Protein AF-A0A1E8Q0Q7-F1 (afdb_monomer)

Organism: NCBI:txid1552759

Structure (mmCIF, N/CA/C/O backbone):
data_AF-A0A1E8Q0Q7-F1
#
_entry.id   AF-A0A1E8Q0Q7-F1
#
loop_
_atom_site.group_PDB
_atom_site.id
_atom_site.type_symbol
_atom_site.label_atom_id
_atom_site.label_alt_id
_atom_site.label_comp_id
_atom_site.label_asym_id
_atom_site.label_entity_id
_atom_site.label_seq_id
_atom_site.pdbx_PDB_ins_code
_atom_site.Cartn_x
_atom_site.Cartn_y
_atom_site.Cartn_z
_atom_site.occupancy
_atom_site.B_iso_or_equiv
_atom_site.auth_seq_id
_atom_site.auth_comp_id
_atom_site.auth_asym_id
_atom_site.auth_atom_id
_atom_site.pdbx_PDB_model_num
ATOM 1 N N . MET A 1 1 ? -2.025 -22.993 1.014 1.00 54.03 1 MET A N 1
ATOM 2 C CA . MET A 1 1 ? -3.192 -22.241 0.503 1.00 54.03 1 MET A CA 1
ATOM 3 C C . MET A 1 1 ? -2.759 -21.174 -0.506 1.00 54.03 1 MET A C 1
ATOM 5 O O . MET A 1 1 ? -3.270 -21.209 -1.613 1.00 54.03 1 MET A O 1
ATOM 9 N N . MET A 1 2 ? -1.721 -20.368 -0.233 1.00 50.56 2 MET A N 1
ATOM 10 C CA . MET A 1 2 ? -1.153 -19.431 -1.227 1.00 50.56 2 MET A CA 1
ATOM 11 C C . MET A 1 2 ? -0.543 -20.067 -2.487 1.00 50.56 2 MET A C 1
ATOM 13 O O . MET A 1 2 ? -0.584 -19.463 -3.551 1.00 50.56 2 MET A O 1
ATOM 17 N N . GLN A 1 3 ? 0.001 -21.288 -2.405 1.00 49.69 3 GLN A N 1
ATOM 18 C CA . GLN A 1 3 ? 0.575 -21.942 -3.591 1.00 49.69 3 GLN A CA 1
ATOM 19 C C . GLN A 1 3 ? -0.441 -22.149 -4.722 1.00 49.69 3 GLN A C 1
ATOM 21 O O . GLN A 1 3 ? -0.044 -22.193 -5.876 1.00 49.69 3 GLN A O 1
ATOM 26 N N . ARG A 1 4 ? -1.742 -22.243 -4.410 1.00 49.56 4 ARG A N 1
ATOM 27 C CA . ARG A 1 4 ? -2.804 -22.334 -5.419 1.00 49.56 4 ARG A CA 1
ATOM 28 C C . ARG A 1 4 ? -3.002 -20.991 -6.126 1.00 49.56 4 ARG A C 1
ATOM 30 O O . ARG A 1 4 ? -3.028 -20.979 -7.340 1.00 49.56 4 ARG A O 1
ATOM 37 N N . PHE A 1 5 ? -3.013 -19.880 -5.388 1.00 57.31 5 PHE A N 1
ATOM 38 C CA . PHE A 1 5 ? -3.118 -18.529 -5.952 1.00 57.31 5 PHE A CA 1
ATOM 39 C C . PHE A 1 5 ? -1.932 -18.203 -6.873 1.00 57.31 5 PHE A C 1
ATOM 41 O O . PHE A 1 5 ? -2.122 -17.797 -8.016 1.00 57.31 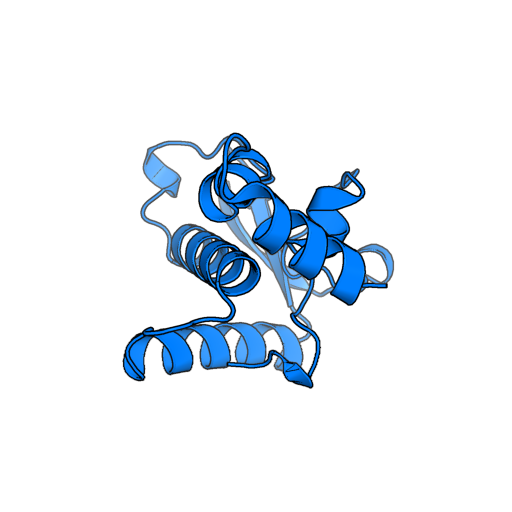5 PHE A O 1
ATOM 48 N N . PHE A 1 6 ? -0.703 -18.493 -6.428 1.00 55.91 6 PHE A N 1
ATOM 49 C CA . PHE A 1 6 ? 0.490 -18.344 -7.269 1.00 55.91 6 PHE A CA 1
ATOM 50 C C . PHE A 1 6 ? 0.498 -19.314 -8.466 1.00 55.91 6 PHE A C 1
ATOM 52 O O . PHE A 1 6 ? 0.883 -18.915 -9.562 1.00 55.91 6 PHE A O 1
ATOM 59 N N . ALA A 1 7 ? 0.030 -20.558 -8.301 1.00 56.19 7 ALA A N 1
ATOM 60 C CA . ALA A 1 7 ? -0.094 -21.518 -9.402 1.00 56.19 7 ALA A CA 1
ATOM 61 C C . ALA A 1 7 ? -1.187 -21.133 -10.412 1.00 56.19 7 ALA A C 1
ATOM 63 O O . ALA A 1 7 ? -1.000 -21.346 -11.606 1.00 56.19 7 ALA A O 1
ATOM 64 N N . ASP A 1 8 ? -2.290 -20.537 -9.964 1.00 53.62 8 ASP A N 1
ATOM 65 C CA . ASP A 1 8 ? -3.372 -20.045 -10.819 1.00 53.62 8 ASP A CA 1
ATOM 66 C C . ASP A 1 8 ? -2.906 -18.804 -11.612 1.00 53.62 8 ASP A C 1
ATOM 68 O O . ASP A 1 8 ? -3.182 -18.692 -12.809 1.00 53.62 8 ASP A O 1
ATOM 72 N N . ILE A 1 9 ? -2.083 -17.940 -10.998 1.00 55.50 9 ILE A N 1
ATOM 73 C CA . ILE A 1 9 ? -1.359 -16.842 -11.664 1.00 55.50 9 ILE A CA 1
ATOM 74 C C . ILE A 1 9 ? -0.346 -17.358 -12.705 1.00 55.50 9 ILE A C 1
ATOM 76 O O . ILE A 1 9 ? -0.207 -16.778 -13.785 1.00 55.50 9 ILE A O 1
ATOM 80 N N . GLU A 1 10 ? 0.388 -18.436 -12.418 1.00 51.88 10 GLU A N 1
ATOM 81 C CA . GLU A 1 10 ? 1.334 -19.009 -13.384 1.00 51.88 10 GLU A CA 1
ATOM 82 C C . GLU A 1 10 ? 0.633 -19.787 -14.514 1.00 51.88 10 GLU A C 1
ATOM 84 O O . GLU A 1 10 ? 1.068 -19.712 -15.667 1.00 51.88 10 GLU A O 1
ATOM 89 N N . ALA A 1 11 ? -0.477 -20.474 -14.228 1.00 51.97 11 ALA A N 1
ATOM 90 C CA . ALA A 1 11 ? -1.287 -21.208 -15.207 1.00 51.97 11 ALA A CA 1
ATOM 91 C C . ALA A 1 11 ? -2.052 -20.280 -16.173 1.00 51.97 11 ALA A C 1
ATOM 93 O O . ALA A 1 11 ? -2.318 -20.648 -17.318 1.00 51.97 11 ALA A O 1
ATOM 94 N N . ALA A 1 12 ? -2.338 -19.047 -15.751 1.00 52.19 12 ALA A N 1
ATOM 95 C CA . ALA A 1 12 ? -2.999 -17.990 -16.520 1.00 52.19 12 ALA A CA 1
ATOM 96 C C . ALA A 1 12 ? -2.244 -17.521 -17.789 1.00 52.19 12 ALA A C 1
ATOM 98 O O . ALA A 1 12 ? -2.821 -16.841 -18.644 1.00 52.19 12 ALA A O 1
ATOM 99 N N . ARG A 1 13 ? -0.973 -17.909 -17.963 1.00 50.44 13 ARG A N 1
ATOM 100 C CA . ARG A 1 13 ? -0.039 -17.399 -18.989 1.00 50.44 13 ARG A CA 1
ATOM 101 C C . ARG A 1 13 ? -0.430 -17.597 -20.462 1.00 50.44 13 ARG A C 1
ATOM 103 O O . ARG A 1 13 ? 0.282 -17.084 -21.321 1.00 50.44 13 ARG A O 1
ATOM 110 N N . ALA A 1 14 ? -1.528 -18.283 -20.779 1.00 53.12 14 ALA A N 1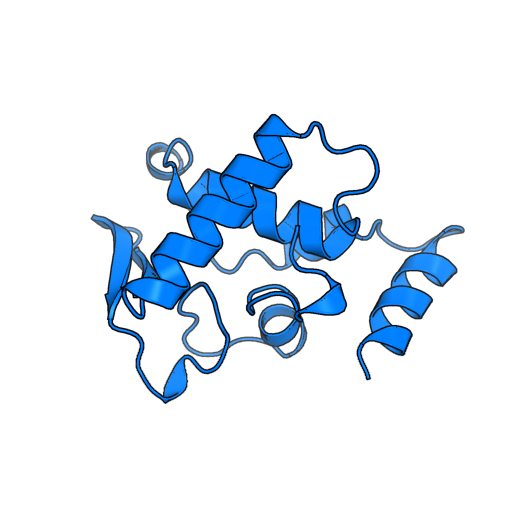
ATOM 111 C CA . ALA A 1 14 ? -1.968 -18.461 -22.164 1.00 53.12 14 ALA A CA 1
ATOM 112 C C . ALA A 1 14 ? -3.161 -17.581 -22.589 1.00 53.12 14 ALA A C 1
ATOM 114 O O . ALA A 1 14 ? -3.233 -17.287 -23.774 1.00 53.12 14 ALA A O 1
ATOM 115 N N . ASN A 1 15 ? -4.072 -17.166 -21.687 1.00 55.00 15 ASN A N 1
ATOM 116 C CA . ASN A 1 15 ? -5.297 -16.403 -22.036 1.00 55.00 15 ASN A CA 1
ATOM 117 C C . ASN A 1 15 ? -6.004 -15.686 -20.852 1.00 55.00 15 ASN A C 1
ATOM 119 O O . ASN A 1 15 ? -7.141 -15.243 -21.005 1.00 55.00 15 ASN A O 1
ATOM 123 N N . SER A 1 16 ? -5.376 -15.564 -19.680 1.00 55.84 16 SER A N 1
ATOM 124 C CA . SER A 1 16 ? -5.981 -14.941 -18.487 1.00 55.84 16 SER A CA 1
ATOM 125 C C . SER A 1 16 ? -5.339 -13.577 -18.165 1.00 55.84 16 SER A C 1
ATOM 127 O O . SER A 1 16 ? -4.220 -13.318 -18.622 1.00 55.84 16 SER A O 1
ATOM 129 N N . PRO A 1 17 ? -6.025 -12.686 -17.412 1.00 62.47 17 PRO A N 1
ATOM 130 C CA . PRO A 1 17 ? -5.480 -11.383 -17.024 1.00 62.47 17 PRO A CA 1
ATOM 131 C C . PRO A 1 17 ? -4.140 -11.544 -16.303 1.00 62.47 17 PRO A C 1
ATOM 133 O O . PRO A 1 17 ? -3.933 -12.502 -15.553 1.00 62.47 17 PRO A O 1
ATOM 136 N N . LYS A 1 18 ? -3.199 -10.628 -16.559 1.00 79.56 18 LYS A N 1
ATOM 137 C CA . LYS A 1 18 ? -1.870 -10.714 -15.949 1.00 79.56 18 LYS A CA 1
ATOM 138 C C . LYS A 1 18 ? -2.012 -10.489 -14.441 1.00 79.56 18 LYS A C 1
ATOM 140 O O . LYS A 1 18 ? -2.832 -9.667 -14.045 1.00 79.56 18 LYS A O 1
ATOM 145 N N . PRO A 1 19 ? -1.182 -11.120 -13.594 1.00 81.12 19 PRO A N 1
ATOM 146 C CA . PRO A 1 19 ? -1.229 -10.901 -12.144 1.00 81.12 19 PRO A CA 1
ATOM 147 C C . PRO A 1 19 ? -1.197 -9.424 -11.725 1.00 81.12 19 PRO A C 1
ATOM 149 O O . PRO A 1 19 ? -1.889 -9.038 -10.791 1.00 81.12 19 PRO A O 1
ATOM 152 N N . LEU A 1 20 ? -0.458 -8.577 -12.448 1.00 85.88 20 LEU A N 1
ATOM 153 C CA . LEU A 1 20 ? -0.456 -7.130 -12.208 1.00 85.88 20 LEU A CA 1
ATOM 154 C C . LEU A 1 20 ? -1.817 -6.474 -12.478 1.00 85.88 20 LEU A C 1
ATOM 156 O O . LEU A 1 20 ? -2.199 -5.563 -11.753 1.00 85.88 20 LEU A O 1
ATOM 160 N N . ASP A 1 21 ? -2.541 -6.915 -13.507 1.00 86.75 21 ASP A N 1
ATOM 161 C CA . ASP A 1 21 ? -3.858 -6.366 -13.843 1.00 86.75 21 ASP A CA 1
ATOM 162 C C . ASP A 1 21 ? -4.874 -6.723 -12.752 1.00 86.75 21 ASP A C 1
ATOM 164 O O . ASP A 1 21 ? -5.650 -5.867 -12.337 1.00 86.75 21 ASP A O 1
ATOM 168 N N . ILE A 1 22 ? -4.804 -7.960 -12.246 1.00 86.00 22 ILE A N 1
ATOM 169 C CA . ILE A 1 22 ? -5.617 -8.462 -11.130 1.00 86.00 22 ILE A CA 1
ATOM 170 C C . ILE A 1 22 ? -5.412 -7.570 -9.898 1.00 86.00 22 ILE A C 1
ATOM 172 O O . ILE A 1 22 ? -6.341 -6.895 -9.462 1.00 86.00 22 ILE A O 1
ATOM 176 N N . VAL A 1 23 ? -4.168 -7.451 -9.430 1.00 89.81 23 VAL A N 1
ATOM 177 C CA . VAL A 1 23 ? -3.821 -6.641 -8.253 1.00 89.81 23 VAL A CA 1
ATOM 178 C C . VAL A 1 23 ? -4.204 -5.167 -8.403 1.00 89.81 23 VAL A C 1
ATOM 180 O O . VAL A 1 23 ? -4.672 -4.528 -7.462 1.00 89.81 23 VAL A O 1
ATOM 183 N N . ARG A 1 24 ? -3.997 -4.587 -9.587 1.00 90.94 24 ARG A N 1
ATOM 184 C CA . ARG A 1 24 ? -4.353 -3.182 -9.823 1.00 90.94 24 ARG A CA 1
ATOM 185 C C . ARG A 1 24 ? -5.862 -2.985 -9.845 1.00 90.94 24 ARG A C 1
ATOM 187 O O . ARG A 1 24 ? -6.336 -1.959 -9.372 1.00 90.94 24 ARG A O 1
ATOM 194 N N . SER A 1 25 ? -6.613 -3.959 -10.357 1.00 90.38 25 SER A N 1
ATOM 195 C CA . SER A 1 25 ? -8.077 -3.930 -10.333 1.00 90.38 25 SER A CA 1
ATOM 196 C C . SER A 1 25 ? -8.661 -4.152 -8.937 1.00 90.38 25 SER A C 1
ATOM 198 O O . SER A 1 25 ? -9.755 -3.671 -8.660 1.00 90.38 25 SER A O 1
ATOM 200 N N . SER A 1 26 ? -7.920 -4.814 -8.043 1.00 92.75 26 SER A N 1
ATOM 201 C CA . SER A 1 26 ? -8.319 -5.040 -6.652 1.00 92.75 26 SER A CA 1
ATOM 202 C C . SER A 1 26 ? -7.951 -3.885 -5.713 1.00 92.75 26 SER A C 1
ATOM 204 O O . SER A 1 26 ? -8.082 -4.039 -4.493 1.00 92.75 26 SER A O 1
ATOM 206 N N . PHE A 1 27 ? -7.445 -2.757 -6.233 1.00 95.75 27 PHE A N 1
ATOM 207 C CA . PHE A 1 27 ? -7.071 -1.606 -5.411 1.00 95.75 27 PHE A CA 1
ATOM 208 C C . PHE A 1 27 ? -8.273 -1.127 -4.576 1.00 95.75 27 PHE A C 1
ATOM 210 O O . PHE A 1 27 ? -9.375 -1.012 -5.112 1.00 95.75 27 PHE A O 1
ATOM 217 N N . PRO A 1 28 ? -8.108 -0.893 -3.261 1.00 94.31 28 PRO A N 1
ATOM 218 C CA . PRO A 1 28 ? -9.250 -0.814 -2.352 1.00 94.31 28 PRO A CA 1
ATOM 219 C C . PRO A 1 28 ? -10.038 0.495 -2.430 1.00 94.31 28 PRO A C 1
ATOM 221 O O . PRO A 1 28 ? -11.137 0.565 -1.884 1.00 94.31 28 PRO A O 1
ATOM 224 N N . PHE A 1 29 ? -9.506 1.527 -3.090 1.00 96.00 29 PHE A N 1
ATOM 225 C CA . PHE A 1 29 ? -10.093 2.865 -3.079 1.00 96.00 29 PHE A CA 1
ATOM 226 C C . PHE A 1 29 ? -10.160 3.497 -4.467 1.00 96.00 29 PHE A C 1
ATOM 228 O O . PHE A 1 29 ? -9.269 3.313 -5.294 1.00 96.00 29 PHE A O 1
ATOM 235 N N . ASP A 1 30 ? -11.176 4.331 -4.676 1.00 95.38 30 ASP A N 1
ATOM 236 C CA . ASP A 1 30 ? -11.206 5.303 -5.768 1.00 95.38 30 ASP A CA 1
ATOM 237 C C . ASP A 1 30 ? -10.499 6.590 -5.310 1.00 95.38 30 ASP A C 1
ATOM 239 O O . ASP A 1 30 ? -11.042 7.390 -4.542 1.00 95.38 30 ASP A O 1
ATOM 243 N N . VAL A 1 31 ? -9.229 6.731 -5.695 1.00 97.19 31 VAL A N 1
ATOM 244 C CA . VAL A 1 31 ? -8.327 7.759 -5.161 1.00 97.19 31 VAL A CA 1
ATOM 245 C C . VAL A 1 31 ? -8.474 9.060 -5.945 1.00 97.19 31 VAL A C 1
ATOM 247 O O . VAL A 1 31 ? -8.192 9.111 -7.146 1.00 97.19 31 VAL A O 1
ATOM 250 N N . GLN A 1 32 ? -8.834 10.139 -5.245 1.00 97.50 32 GLN A N 1
ATOM 251 C CA . GLN A 1 32 ? -8.901 11.488 -5.812 1.00 97.50 32 GLN A CA 1
ATOM 252 C C . GLN A 1 32 ? -7.581 11.889 -6.500 1.00 97.50 32 GLN A C 1
ATOM 254 O O . GLN A 1 32 ? -6.509 11.587 -5.968 1.00 97.50 32 GLN A O 1
ATOM 259 N N . PRO A 1 33 ? -7.624 12.571 -7.663 1.00 96.88 33 PRO A N 1
ATOM 260 C CA . PRO A 1 33 ? -6.432 12.848 -8.471 1.00 96.88 33 PRO A CA 1
ATOM 261 C C . PRO A 1 33 ? -5.299 13.580 -7.742 1.00 96.88 33 PRO A C 1
ATOM 263 O O . PRO A 1 33 ? -4.126 13.317 -7.995 1.00 96.88 33 PRO A O 1
ATOM 266 N N . ASP A 1 34 ? -5.634 14.486 -6.831 1.00 96.31 34 ASP A N 1
ATOM 267 C CA . ASP A 1 34 ? -4.693 15.246 -6.004 1.00 96.31 34 ASP A CA 1
ATOM 268 C C . ASP A 1 34 ? -4.008 14.396 -4.923 1.00 96.31 34 ASP A C 1
ATOM 270 O O . ASP A 1 34 ? -2.893 14.709 -4.509 1.00 96.31 34 ASP A O 1
ATOM 274 N N . HIS A 1 35 ? -4.618 13.280 -4.525 1.00 97.81 35 HIS A N 1
ATOM 275 C CA . HIS A 1 35 ? -4.062 12.326 -3.564 1.00 97.81 35 HIS A CA 1
ATOM 276 C C . HIS A 1 35 ? -3.236 11.209 -4.226 1.00 97.81 35 HIS A C 1
ATOM 278 O O . HIS A 1 35 ? -2.608 10.412 -3.529 1.00 97.81 35 HIS A O 1
ATOM 284 N N . GLN A 1 36 ? -3.199 11.123 -5.560 1.00 96.94 36 GLN A N 1
ATOM 285 C CA . GLN A 1 36 ? -2.466 10.061 -6.269 1.00 96.94 36 GLN A CA 1
ATOM 286 C C . GLN A 1 36 ? -0.939 10.251 -6.251 1.00 96.94 36 GLN A C 1
ATOM 288 O O . GLN A 1 36 ? -0.200 9.294 -6.478 1.00 96.94 36 GLN A O 1
ATOM 293 N N . ALA A 1 37 ? -0.453 11.465 -5.974 1.00 95.88 37 ALA A N 1
ATOM 294 C CA . ALA A 1 37 ? 0.978 11.751 -5.839 1.00 95.88 37 ALA A CA 1
ATOM 295 C C . ALA A 1 37 ? 1.536 11.431 -4.436 1.00 95.88 37 ALA A C 1
ATOM 297 O O . ALA A 1 37 ? 2.725 11.633 -4.191 1.00 95.88 37 ALA A O 1
ATOM 298 N N . ASP A 1 38 ? 0.689 10.964 -3.515 1.00 98.00 38 ASP A N 1
ATOM 299 C CA . ASP A 1 38 ? 1.074 10.673 -2.138 1.00 98.00 38 ASP A CA 1
ATOM 300 C C . ASP A 1 38 ? 1.979 9.434 -2.024 1.00 98.00 38 ASP A C 1
ATOM 302 O O . ASP A 1 38 ? 1.873 8.467 -2.787 1.00 98.00 38 ASP A O 1
ATOM 306 N N . ALA A 1 39 ? 2.865 9.446 -1.028 1.00 96.88 39 ALA A N 1
ATOM 307 C CA . ALA A 1 39 ? 3.797 8.356 -0.777 1.00 96.88 39 ALA A CA 1
ATOM 308 C C . ALA A 1 39 ? 3.093 7.042 -0.395 1.00 96.88 39 ALA A C 1
ATOM 310 O O . ALA A 1 39 ? 3.566 5.975 -0.786 1.00 96.88 39 ALA A O 1
ATOM 311 N N . PHE A 1 40 ? 1.967 7.091 0.325 1.00 97.75 40 PHE A N 1
ATOM 312 C CA . PHE A 1 40 ? 1.209 5.894 0.689 1.00 97.75 40 PHE A CA 1
ATOM 313 C C . PHE A 1 40 ? 0.495 5.278 -0.511 1.00 97.75 40 PHE A C 1
ATOM 315 O O . PHE A 1 40 ? 0.506 4.056 -0.655 1.00 97.75 40 PHE A O 1
ATOM 322 N N . HIS A 1 41 ? -0.033 6.098 -1.423 1.00 97.88 41 HIS A N 1
ATOM 323 C CA . HIS A 1 41 ? -0.573 5.603 -2.690 1.00 97.88 41 HIS A CA 1
ATOM 324 C C . HIS A 1 41 ? 0.495 4.840 -3.484 1.00 97.88 41 HIS A C 1
ATOM 326 O O . HIS A 1 41 ? 0.272 3.709 -3.922 1.00 97.88 41 HIS A O 1
ATOM 332 N N . TYR A 1 42 ? 1.688 5.431 -3.604 1.00 96.75 42 TYR A N 1
ATOM 333 C CA . TYR A 1 42 ? 2.820 4.788 -4.262 1.00 96.75 42 TYR A CA 1
ATOM 334 C C . TYR A 1 42 ? 3.228 3.484 -3.557 1.00 96.75 42 TYR A C 1
ATOM 336 O O . TYR A 1 42 ? 3.355 2.451 -4.210 1.00 96.75 42 TYR A O 1
ATOM 344 N N . ALA A 1 43 ? 3.368 3.491 -2.228 1.00 97.25 43 ALA A N 1
ATOM 345 C CA . ALA A 1 43 ? 3.760 2.314 -1.452 1.00 97.25 43 ALA A CA 1
ATOM 346 C C . ALA A 1 43 ? 2.754 1.153 -1.555 1.00 97.25 43 ALA A C 1
ATOM 348 O O . ALA A 1 43 ? 3.161 -0.009 -1.585 1.00 97.25 43 ALA A O 1
ATOM 349 N N . LEU A 1 44 ? 1.452 1.442 -1.654 1.00 97.62 44 LEU A N 1
ATOM 350 C CA . LEU A 1 44 ? 0.436 0.415 -1.884 1.00 97.62 44 LEU A CA 1
ATOM 351 C C . LEU A 1 44 ? 0.543 -0.176 -3.293 1.00 97.62 44 LEU A C 1
ATOM 353 O O . LEU A 1 44 ? 0.502 -1.394 -3.443 1.00 97.62 44 LEU A O 1
ATOM 357 N N . HIS A 1 45 ? 0.767 0.640 -4.324 1.00 96.50 45 HIS A N 1
ATOM 358 C CA . HIS A 1 45 ? 1.037 0.110 -5.664 1.00 96.50 45 HIS A CA 1
ATOM 359 C C . HIS A 1 45 ? 2.296 -0.761 -5.711 1.00 96.50 45 HIS A C 1
ATOM 361 O O . HIS A 1 45 ? 2.289 -1.818 -6.338 1.00 96.50 45 HIS A O 1
ATOM 367 N N . GLU A 1 46 ? 3.353 -0.348 -5.016 1.00 96.44 46 GLU A N 1
ATOM 368 C CA . GLU A 1 46 ? 4.573 -1.133 -4.853 1.00 96.44 46 GLU A CA 1
ATOM 369 C C . GLU A 1 46 ? 4.283 -2.472 -4.167 1.00 96.44 46 GLU A C 1
ATOM 371 O O . GLU A 1 46 ? 4.627 -3.527 -4.695 1.00 96.44 46 GLU A O 1
ATOM 376 N N . HIS A 1 47 ? 3.582 -2.463 -3.034 1.00 96.94 47 HIS A N 1
ATOM 377 C CA . HIS A 1 47 ? 3.176 -3.695 -2.367 1.00 96.94 47 HIS A CA 1
ATOM 378 C C . HIS A 1 47 ? 2.375 -4.613 -3.294 1.00 96.94 47 HIS A C 1
ATOM 380 O O . HIS A 1 47 ? 2.716 -5.786 -3.420 1.00 96.94 47 HIS A O 1
ATOM 386 N N . GLY A 1 48 ? 1.377 -4.082 -3.998 1.00 95.25 48 GLY A N 1
ATOM 387 C CA . GLY A 1 48 ? 0.598 -4.860 -4.948 1.00 95.25 48 GLY A CA 1
ATOM 388 C C . GLY A 1 48 ? 1.470 -5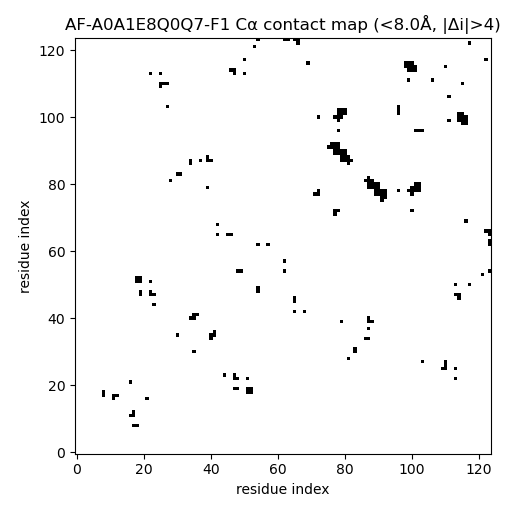.477 -6.049 1.00 95.25 48 GLY A C 1
ATOM 389 O O . GLY A 1 48 ? 1.441 -6.691 -6.263 1.00 95.25 48 GLY A O 1
ATOM 390 N N . ASP A 1 49 ? 2.272 -4.668 -6.745 1.00 94.25 49 ASP A N 1
ATOM 391 C CA . ASP A 1 49 ? 3.170 -5.157 -7.795 1.00 94.25 49 ASP A CA 1
ATOM 392 C C . ASP A 1 49 ? 4.131 -6.233 -7.241 1.00 94.25 49 ASP A C 1
ATOM 394 O O . ASP A 1 49 ? 4.451 -7.208 -7.932 1.00 94.25 49 ASP A O 1
ATOM 398 N N . PHE A 1 50 ? 4.580 -6.084 -5.991 1.00 94.12 50 PHE A N 1
ATOM 399 C CA . PHE A 1 50 ? 5.404 -7.069 -5.303 1.00 94.12 50 PHE A CA 1
ATOM 400 C C . PHE A 1 50 ? 4.648 -8.379 -5.061 1.00 94.12 50 PHE A C 1
ATOM 402 O O . PHE A 1 50 ? 5.160 -9.428 -5.442 1.00 94.12 50 PHE A O 1
ATOM 409 N N . ILE A 1 51 ? 3.422 -8.341 -4.530 1.00 92.00 51 ILE A N 1
ATOM 410 C CA . ILE A 1 51 ? 2.570 -9.530 -4.354 1.00 92.00 51 ILE A CA 1
ATOM 411 C C . ILE A 1 51 ? 2.344 -10.247 -5.691 1.00 92.00 51 ILE A C 1
ATOM 413 O O . ILE A 1 51 ? 2.435 -11.472 -5.768 1.00 92.00 51 ILE A O 1
ATOM 417 N N . ALA A 1 52 ? 2.135 -9.494 -6.772 1.00 89.25 52 ALA A N 1
ATOM 418 C CA . ALA A 1 52 ? 1.892 -10.056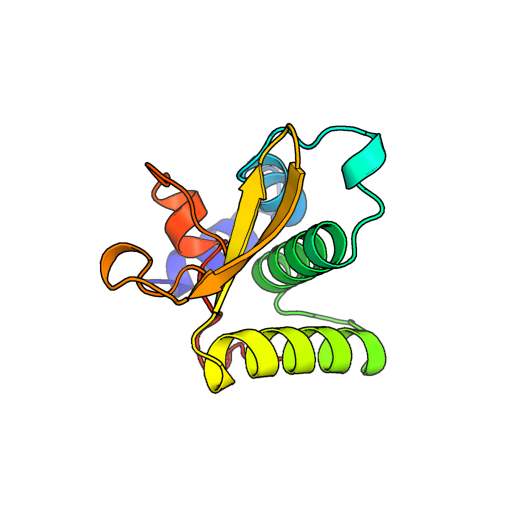 -8.098 1.00 89.25 52 ALA A CA 1
ATOM 419 C C . ALA A 1 52 ? 3.129 -10.735 -8.720 1.00 89.25 52 ALA A C 1
ATOM 421 O O . ALA A 1 52 ? 2.994 -11.624 -9.564 1.00 89.25 52 ALA A O 1
ATOM 422 N N . THR A 1 53 ? 4.339 -10.288 -8.365 1.00 88.62 53 THR A N 1
ATOM 423 C CA . THR A 1 53 ? 5.584 -10.667 -9.065 1.00 88.62 53 THR A CA 1
ATOM 424 C C . THR A 1 53 ? 6.625 -11.357 -8.186 1.00 88.62 53 THR A C 1
ATOM 426 O O . THR A 1 53 ? 7.625 -11.860 -8.707 1.00 88.62 53 THR A O 1
ATOM 429 N N . GLY A 1 54 ? 6.432 -11.357 -6.867 1.00 87.06 54 GLY A N 1
ATOM 430 C CA . GLY A 1 54 ? 7.447 -11.707 -5.872 1.00 87.06 54 GLY A CA 1
ATOM 431 C C . GLY A 1 54 ? 8.673 -10.787 -5.908 1.00 87.06 54 GLY A C 1
ATOM 432 O O . GLY A 1 54 ? 9.769 -11.212 -5.554 1.00 87.06 54 GLY A O 1
ATOM 433 N N . GLY A 1 55 ? 8.543 -9.572 -6.456 1.00 87.50 55 GLY A N 1
ATOM 434 C CA . GLY A 1 55 ? 9.667 -8.650 -6.639 1.00 87.50 55 GLY A CA 1
ATOM 435 C C . GLY A 1 55 ? 10.754 -9.170 -7.587 1.00 87.50 55 GLY A C 1
ATOM 436 O O . GLY A 1 55 ? 11.923 -8.774 -7.469 1.00 87.50 55 GLY A O 1
ATOM 437 N N . ARG A 1 56 ? 10.409 -10.082 -8.508 1.00 85.38 56 ARG A N 1
ATOM 438 C CA . ARG A 1 56 ? 11.337 -10.596 -9.526 1.00 85.38 56 ARG A CA 1
ATOM 439 C C . ARG A 1 56 ? 11.883 -9.426 -10.348 1.00 85.38 56 ARG A C 1
ATOM 441 O O . ARG A 1 56 ? 11.121 -8.577 -10.797 1.00 85.38 56 ARG A O 1
ATOM 448 N N . ASP A 1 57 ? 13.203 -9.371 -10.493 1.00 86.38 57 ASP A N 1
ATOM 449 C CA . ASP A 1 57 ? 13.929 -8.320 -11.224 1.00 86.38 57 ASP A CA 1
ATOM 450 C C . ASP A 1 57 ? 13.769 -6.891 -10.670 1.00 86.38 57 ASP A C 1
ATOM 452 O O . ASP A 1 57 ? 14.155 -5.918 -11.320 1.00 86.38 57 ASP A O 1
ATOM 456 N N . TRP A 1 58 ? 13.235 -6.731 -9.454 1.00 92.69 58 TRP A N 1
ATOM 457 C CA . TRP A 1 58 ? 13.205 -5.424 -8.806 1.00 92.69 58 TRP A CA 1
ATOM 458 C C . TRP A 1 58 ? 14.614 -4.969 -8.414 1.00 92.69 58 TRP A C 1
ATOM 460 O O . TRP A 1 58 ? 15.368 -5.761 -7.840 1.00 92.69 58 TRP A O 1
ATOM 470 N N . PRO A 1 59 ? 14.965 -3.690 -8.647 1.00 94.75 59 PRO A N 1
ATOM 471 C CA . PRO A 1 59 ? 16.216 -3.141 -8.154 1.00 94.75 59 PRO A CA 1
ATOM 472 C C . PRO A 1 59 ? 16.216 -3.103 -6.622 1.00 94.75 59 PRO A C 1
ATOM 474 O O . PRO A 1 59 ? 15.178 -2.915 -5.983 1.00 94.75 59 PRO A O 1
ATOM 477 N N . GLU A 1 60 ? 17.402 -3.236 -6.033 1.00 93.69 60 GLU A N 1
ATOM 478 C CA . GLU A 1 60 ? 17.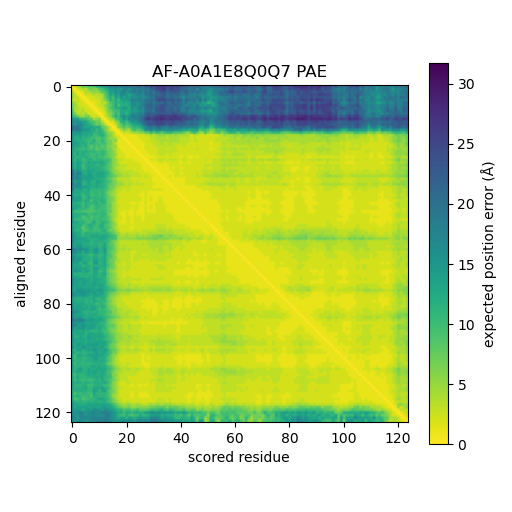567 -3.335 -4.579 1.00 93.69 60 GLU A CA 1
ATOM 479 C C . GLU A 1 60 ? 17.016 -2.114 -3.831 1.00 93.69 60 GLU A C 1
ATOM 481 O O . GLU A 1 60 ? 16.435 -2.247 -2.757 1.00 93.69 60 GLU A O 1
ATOM 486 N N . ASP A 1 61 ? 17.125 -0.922 -4.418 1.00 94.38 61 ASP A N 1
ATOM 487 C CA . ASP A 1 61 ? 16.603 0.308 -3.820 1.00 94.38 61 ASP A CA 1
ATOM 488 C C . ASP A 1 61 ? 15.075 0.277 -3.663 1.00 94.38 61 ASP A C 1
ATOM 490 O O . ASP A 1 61 ? 14.550 0.726 -2.643 1.00 94.38 61 ASP A O 1
ATOM 494 N N . ARG A 1 62 ? 14.369 -0.319 -4.633 1.00 94.50 62 ARG A N 1
ATOM 495 C CA . ARG A 1 62 ? 12.909 -0.492 -4.612 1.00 94.50 62 ARG A CA 1
ATOM 496 C C . ARG A 1 62 ? 12.500 -1.492 -3.528 1.00 94.50 62 ARG A C 1
ATOM 498 O O . ARG A 1 62 ? 11.625 -1.200 -2.718 1.00 94.50 62 ARG A O 1
ATOM 505 N N . ARG A 1 63 ? 13.206 -2.628 -3.436 1.00 94.69 63 ARG A N 1
ATOM 506 C CA . ARG A 1 63 ? 13.002 -3.629 -2.367 1.00 94.69 63 ARG A CA 1
ATOM 507 C C . ARG A 1 63 ? 13.259 -3.048 -0.983 1.00 94.69 63 ARG A C 1
ATOM 509 O O . ARG A 1 63 ? 12.469 -3.257 -0.068 1.00 94.69 63 ARG A O 1
ATOM 516 N N . ARG A 1 64 ? 14.334 -2.270 -0.838 1.00 94.50 64 ARG A N 1
ATOM 517 C CA . ARG A 1 64 ? 14.658 -1.574 0.408 1.00 94.50 64 ARG A CA 1
ATOM 518 C C . ARG A 1 64 ? 13.554 -0.601 0.810 1.00 94.50 64 ARG A C 1
ATOM 520 O O . ARG A 1 64 ? 13.186 -0.596 1.977 1.00 94.50 64 ARG A O 1
ATOM 527 N N . GLY A 1 65 ? 13.011 0.169 -0.134 1.00 95.88 65 GLY A N 1
ATOM 528 C CA . GLY A 1 65 ? 11.869 1.051 0.119 1.00 95.88 65 GLY A CA 1
ATOM 529 C C . GLY A 1 65 ? 10.657 0.288 0.658 1.00 95.88 65 GLY A C 1
ATOM 530 O O . GLY A 1 65 ? 10.103 0.666 1.689 1.00 95.88 65 GLY A O 1
ATOM 531 N N . LEU A 1 66 ? 10.311 -0.836 0.026 1.00 96.69 66 LEU A N 1
ATOM 532 C CA . LEU A 1 66 ? 9.188 -1.669 0.454 1.00 96.69 66 LEU A CA 1
ATOM 533 C C . LEU A 1 66 ? 9.419 -2.317 1.830 1.00 96.69 66 LEU A C 1
ATOM 535 O O . LEU A 1 66 ? 8.533 -2.288 2.682 1.00 96.69 66 LEU A O 1
ATOM 539 N N . ARG A 1 67 ? 10.634 -2.814 2.101 1.00 95.44 67 ARG A N 1
ATOM 540 C CA . ARG A 1 67 ? 11.024 -3.288 3.439 1.00 95.44 67 ARG A CA 1
ATOM 541 C C . ARG A 1 67 ? 10.881 -2.200 4.497 1.00 95.44 67 ARG A C 1
ATOM 543 O O . ARG A 1 67 ? 10.363 -2.468 5.576 1.00 95.44 67 ARG A O 1
ATOM 550 N N . SER A 1 68 ? 11.355 -0.987 4.215 1.00 95.56 68 SER A N 1
ATOM 551 C CA . SER A 1 68 ? 11.245 0.141 5.145 1.00 95.56 68 SER A CA 1
ATOM 552 C C . SER A 1 68 ? 9.789 0.505 5.420 1.00 95.56 68 SER A C 1
ATOM 554 O O . SER A 1 68 ? 9.439 0.773 6.566 1.00 95.56 68 SER A O 1
ATOM 556 N N . PHE A 1 69 ? 8.938 0.450 4.397 1.00 97.25 69 PHE A N 1
ATOM 557 C CA . PHE A 1 69 ? 7.503 0.651 4.547 1.00 97.25 69 PHE A CA 1
ATOM 558 C C . PHE A 1 69 ? 6.868 -0.409 5.462 1.00 97.25 69 PHE A C 1
ATOM 560 O O . PHE A 1 69 ? 6.184 -0.051 6.420 1.00 97.25 69 PHE A O 1
ATOM 567 N N . TYR A 1 70 ? 7.159 -1.699 5.261 1.00 96.69 70 TYR A N 1
ATOM 568 C CA . TYR A 1 70 ? 6.664 -2.750 6.161 1.00 96.69 70 TYR A CA 1
ATOM 569 C C . TYR A 1 70 ? 7.214 -2.629 7.579 1.00 96.69 70 TYR A C 1
ATOM 571 O O . TYR A 1 70 ? 6.471 -2.834 8.537 1.00 96.69 70 TYR A O 1
ATOM 579 N N . ALA A 1 71 ? 8.489 -2.263 7.731 1.00 95.31 71 ALA A N 1
ATOM 580 C CA . ALA A 1 71 ? 9.096 -2.056 9.039 1.00 95.31 71 ALA A CA 1
ATOM 581 C C . ALA A 1 71 ? 8.396 -0.930 9.810 1.00 95.31 71 ALA A C 1
ATOM 583 O O . ALA A 1 71 ? 8.064 -1.129 10.973 1.00 95.31 71 ALA A O 1
ATOM 584 N N . MET A 1 72 ? 8.109 0.203 9.161 1.00 95.50 72 MET A N 1
ATOM 585 C CA . MET A 1 72 ? 7.337 1.300 9.756 1.00 95.50 72 MET A CA 1
ATOM 586 C C . MET A 1 72 ? 5.952 0.814 10.216 1.00 95.50 72 MET A C 1
ATOM 588 O O . MET A 1 72 ? 5.579 1.036 11.366 1.00 95.50 72 MET A O 1
ATOM 592 N N . LEU A 1 73 ? 5.212 0.093 9.363 1.00 97.12 73 LEU A N 1
ATOM 593 C CA . LEU A 1 73 ? 3.885 -0.419 9.725 1.00 97.12 73 LEU A CA 1
ATOM 594 C C . LEU A 1 73 ? 3.928 -1.431 10.879 1.00 97.12 73 LEU A C 1
ATOM 596 O O . LEU A 1 73 ? 3.075 -1.397 11.763 1.00 97.12 73 LEU A O 1
ATOM 600 N N . GLY A 1 74 ? 4.906 -2.336 10.879 1.00 95.00 74 GLY A N 1
ATOM 601 C CA . GLY A 1 74 ? 5.034 -3.376 11.897 1.00 95.00 74 GLY A CA 1
ATOM 602 C C . GLY A 1 74 ? 5.539 -2.848 13.241 1.00 95.00 74 GLY A C 1
ATOM 603 O O . GLY A 1 74 ? 4.975 -3.176 14.282 1.00 95.00 74 GLY A O 1
ATOM 604 N N . GLN A 1 75 ? 6.580 -2.011 13.235 1.00 94.38 75 GLN A N 1
ATOM 605 C CA . GLN A 1 75 ? 7.211 -1.505 14.461 1.00 94.38 75 GLN A CA 1
ATOM 606 C C . GLN A 1 75 ? 6.292 -0.568 15.243 1.00 94.38 75 GLN A C 1
ATOM 608 O O . GLN A 1 75 ? 6.247 -0.637 16.469 1.00 94.38 75 GLN A O 1
ATOM 613 N N . GLU A 1 76 ? 5.538 0.275 14.541 1.00 93.69 76 GLU A N 1
ATOM 614 C CA . GLU A 1 76 ? 4.635 1.251 15.159 1.00 93.69 76 GLU A CA 1
ATOM 615 C C . GLU A 1 76 ? 3.186 0.749 15.250 1.00 93.69 76 GLU A C 1
ATOM 617 O O . GLU A 1 76 ? 2.304 1.481 15.701 1.00 93.69 76 GLU A O 1
ATOM 622 N N . SER A 1 77 ? 2.943 -0.509 14.854 1.00 96.00 77 SER A N 1
ATOM 623 C CA . SER A 1 77 ? 1.610 -1.124 14.805 1.00 96.00 77 SER A CA 1
ATOM 624 C C . SER A 1 77 ? 0.604 -0.260 14.038 1.00 96.00 77 SER A C 1
ATOM 626 O O . SER A 1 77 ? -0.495 0.013 14.518 1.00 96.00 77 SER A O 1
ATOM 628 N N . LEU A 1 78 ? 0.985 0.171 12.835 1.00 98.06 78 LEU A N 1
ATOM 629 C CA . LEU A 1 78 ? 0.212 1.077 11.989 1.00 98.06 78 LEU A CA 1
ATOM 630 C C . LEU A 1 78 ? -0.486 0.360 10.834 1.00 98.06 78 LEU A C 1
ATOM 632 O O . LEU A 1 78 ? 0.009 -0.631 10.288 1.00 98.06 78 LEU A O 1
ATOM 636 N N . VAL A 1 79 ? -1.622 0.915 10.431 1.00 98.44 79 VAL A N 1
ATOM 637 C CA . VAL A 1 79 ? -2.367 0.563 9.222 1.00 98.44 79 VAL A CA 1
ATOM 638 C C . VAL A 1 79 ? -2.591 1.824 8.395 1.00 98.44 79 VAL A C 1
ATOM 640 O O . VAL A 1 79 ? -2.868 2.886 8.951 1.00 98.44 79 VAL A O 1
ATOM 643 N N . ILE A 1 8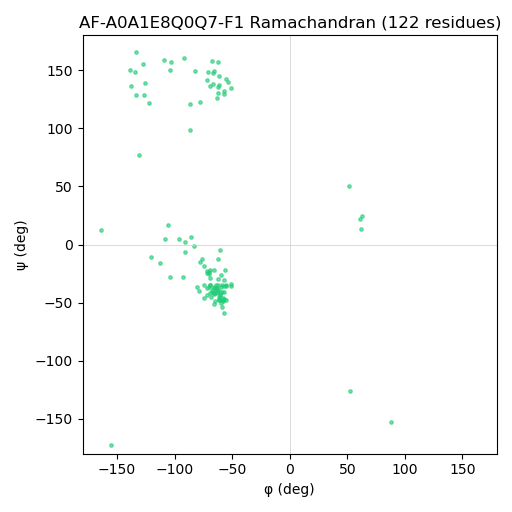0 ? -2.453 1.725 7.075 1.00 98.50 80 ILE A N 1
ATOM 644 C CA . ILE A 1 80 ? -2.735 2.844 6.172 1.00 98.50 80 ILE A CA 1
ATOM 645 C C . ILE A 1 80 ? -4.242 3.076 6.090 1.00 98.50 80 ILE A C 1
ATOM 647 O O . ILE A 1 80 ? -5.027 2.129 6.053 1.00 98.50 80 ILE A O 1
ATOM 651 N N . THR A 1 81 ? -4.647 4.338 6.038 1.00 98.38 81 THR A N 1
ATOM 652 C CA . THR A 1 81 ? -6.041 4.746 5.869 1.00 98.38 81 THR A CA 1
ATOM 653 C C . THR A 1 81 ? -6.170 5.726 4.712 1.00 98.38 81 THR A C 1
ATOM 655 O O . THR A 1 81 ? -5.211 6.405 4.331 1.00 98.38 81 THR A O 1
ATOM 658 N N . TYR A 1 82 ? -7.364 5.779 4.129 1.00 98.38 82 TYR A N 1
ATOM 659 C CA . TYR A 1 82 ? -7.702 6.7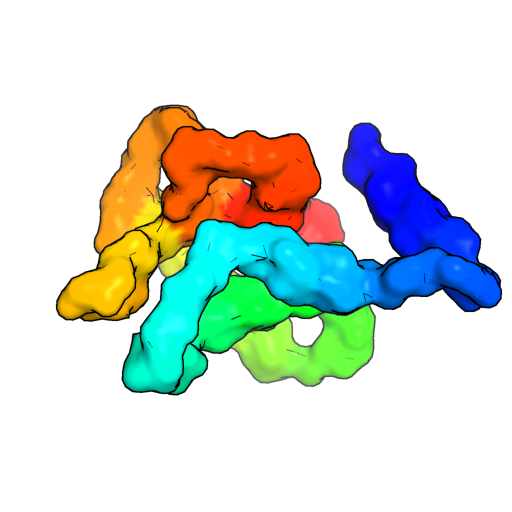33 3.086 1.00 98.38 82 TYR A CA 1
ATOM 660 C C . TYR A 1 82 ? -9.057 7.371 3.373 1.00 98.38 82 TYR A C 1
ATOM 662 O O . TYR A 1 82 ? -10.048 6.674 3.585 1.00 98.38 82 TYR A O 1
ATOM 670 N N . ASP A 1 83 ? -9.095 8.699 3.341 1.00 97.19 83 ASP A N 1
ATOM 671 C CA . ASP A 1 83 ? -10.315 9.498 3.382 1.00 97.19 83 ASP A CA 1
ATOM 672 C C . ASP A 1 83 ? -10.350 10.374 2.116 1.00 97.19 83 ASP A C 1
ATOM 674 O O . ASP A 1 83 ? -9.450 11.191 1.922 1.00 97.19 83 ASP A O 1
ATOM 678 N N . PRO A 1 84 ? -11.376 10.288 1.251 1.00 96.75 84 PRO A N 1
ATOM 679 C CA . PRO A 1 84 ? -11.457 11.113 0.043 1.00 96.75 84 PRO A CA 1
ATOM 680 C C . PRO A 1 84 ? -11.391 12.630 0.285 1.00 96.75 84 PRO A C 1
ATOM 682 O O . PRO A 1 84 ? -11.077 13.378 -0.637 1.00 96.75 84 PRO A O 1
ATOM 685 N N . ARG A 1 85 ? -11.711 13.102 1.497 1.00 96.62 85 ARG A N 1
ATOM 686 C CA . ARG A 1 85 ? -11.687 14.519 1.890 1.00 96.62 85 ARG A CA 1
ATOM 687 C C . ARG A 1 85 ? -10.363 14.952 2.512 1.00 96.62 85 ARG A C 1
ATOM 689 O O . ARG A 1 85 ? -10.061 16.141 2.465 1.00 96.62 85 ARG A O 1
ATOM 696 N N . GLN A 1 86 ? -9.633 14.035 3.147 1.00 96.25 86 GLN A N 1
ATOM 697 C CA . GLN A 1 86 ? -8.406 14.346 3.901 1.00 96.25 86 GLN A CA 1
ATOM 698 C C . GLN A 1 86 ? -7.141 13.763 3.261 1.00 96.25 86 GLN A C 1
ATOM 700 O O . GLN A 1 86 ? -6.040 14.196 3.587 1.00 96.25 86 GLN A O 1
ATOM 705 N N . GLY A 1 87 ? -7.293 12.813 2.344 1.00 97.69 87 GLY A N 1
ATOM 706 C CA . GLY A 1 87 ? -6.207 12.097 1.702 1.00 97.69 87 GLY A CA 1
ATOM 707 C C . GLY A 1 87 ? -5.771 10.860 2.473 1.00 97.69 87 GLY A C 1
ATOM 708 O O . GLY A 1 87 ? -6.555 10.204 3.165 1.00 97.69 87 GLY A O 1
ATOM 709 N N . TRP A 1 88 ? -4.507 10.510 2.279 1.00 98.38 88 TRP A N 1
ATOM 710 C CA . TRP A 1 88 ? -3.895 9.344 2.889 1.00 98.38 88 TRP A CA 1
ATOM 711 C C . TRP A 1 88 ? -3.432 9.631 4.308 1.00 98.38 88 TRP A C 1
ATOM 713 O O . TRP A 1 88 ? -3.005 10.736 4.641 1.00 98.38 88 TRP A O 1
ATOM 723 N N . GLY A 1 89 ? -3.460 8.595 5.131 1.00 97.94 89 GLY A N 1
ATOM 724 C CA . GLY A 1 89 ? -2.965 8.651 6.489 1.00 97.94 89 GLY A CA 1
ATOM 725 C C . GLY A 1 89 ? -2.548 7.283 6.990 1.00 97.94 89 GLY A C 1
ATOM 726 O O . GLY A 1 89 ? -2.497 6.294 6.257 1.00 97.94 89 GLY A O 1
ATOM 727 N N . HIS A 1 90 ? -2.242 7.244 8.275 1.00 97.62 90 HIS A N 1
ATOM 728 C CA . HIS A 1 90 ? -2.045 6.011 9.006 1.00 97.62 90 HIS A CA 1
ATOM 729 C C . HIS A 1 90 ? -2.698 6.137 10.374 1.00 97.62 90 HIS A C 1
ATOM 731 O O . HIS A 1 90 ? -2.769 7.218 10.960 1.00 97.62 90 HIS A O 1
ATOM 737 N N . GLU A 1 91 ? -3.149 5.009 10.894 1.00 97.94 91 GLU A N 1
ATOM 738 C CA . GLU A 1 91 ? -3.734 4.905 12.218 1.00 97.94 91 GLU A CA 1
ATOM 739 C C . GLU A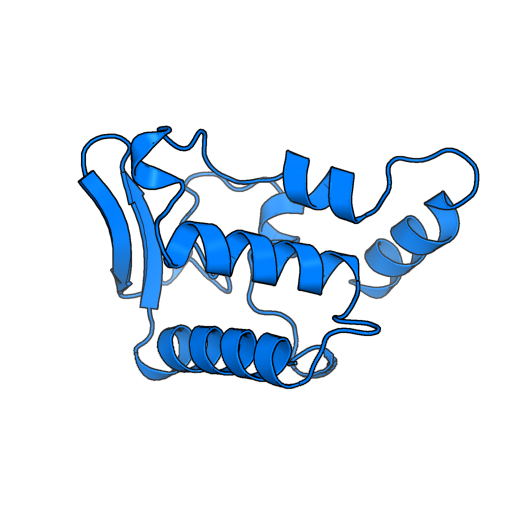 1 91 ? -3.145 3.718 12.967 1.00 97.94 91 GLU A C 1
ATOM 741 O O . GLU A 1 91 ? -2.527 2.828 12.383 1.00 97.94 91 GLU A O 1
ATOM 746 N N . GLN A 1 92 ? -3.372 3.686 14.277 1.00 98.06 92 GLN A N 1
ATOM 747 C CA . GLN A 1 92 ? -3.081 2.507 15.078 1.00 98.06 92 GLN A CA 1
ATOM 748 C C . GLN A 1 92 ? -3.938 1.325 14.611 1.00 98.06 92 GLN A C 1
ATOM 750 O O . GLN A 1 92 ? -5.147 1.459 14.373 1.00 98.06 92 GLN A O 1
ATOM 755 N N . ARG A 1 93 ? -3.296 0.162 14.499 1.00 97.25 93 ARG A N 1
ATOM 756 C CA . ARG A 1 93 ? -3.950 -1.099 14.161 1.00 97.25 93 ARG A CA 1
ATOM 757 C C . ARG A 1 93 ? -4.981 -1.464 15.209 1.00 97.25 93 ARG A C 1
ATOM 759 O O . ARG A 1 93 ? -4.746 -1.412 16.416 1.00 97.25 93 ARG A O 1
ATOM 766 N N . GLN A 1 94 ? -6.117 -1.916 14.719 1.00 96.81 94 GLN A N 1
ATOM 767 C CA . GLN A 1 94 ? -7.163 -2.551 15.488 1.00 96.81 94 GLN A CA 1
ATOM 768 C C . GLN A 1 94 ? -7.102 -4.055 15.254 1.00 96.81 94 GLN A C 1
ATOM 770 O O . GLN A 1 94 ? -6.638 -4.532 14.222 1.00 96.81 94 GLN A O 1
ATOM 775 N N . ARG A 1 95 ? -7.647 -4.830 16.194 1.00 94.19 95 ARG A N 1
ATOM 776 C CA . ARG A 1 95 ? -7.729 -6.290 16.048 1.00 94.19 95 ARG A CA 1
ATOM 777 C C . ARG A 1 95 ? -8.475 -6.718 14.775 1.00 94.19 95 ARG A C 1
ATOM 779 O O . ARG A 1 95 ? -8.174 -7.778 14.241 1.00 94.19 95 ARG A O 1
ATOM 786 N N . ALA A 1 96 ? -9.439 -5.915 14.325 1.00 93.94 96 ALA A N 1
ATOM 787 C CA . ALA A 1 96 ? -10.218 -6.173 13.117 1.00 93.94 96 ALA A CA 1
ATOM 788 C C . ALA A 1 96 ? -9.405 -6.011 11.822 1.00 93.94 96 ALA A C 1
ATOM 790 O O . ALA A 1 96 ? -9.747 -6.646 10.834 1.00 93.94 96 ALA A O 1
ATOM 791 N N . ASP A 1 97 ? -8.316 -5.233 11.839 1.00 95.88 97 ASP A N 1
ATOM 792 C CA . ASP A 1 97 ? -7.461 -5.055 10.658 1.00 95.88 97 ASP A CA 1
ATOM 793 C C . ASP A 1 97 ? -6.691 -6.345 10.316 1.00 95.88 97 ASP A C 1
ATOM 795 O O . ASP A 1 97 ? -6.245 -6.519 9.185 1.00 95.88 97 ASP A O 1
ATOM 799 N N . GLY A 1 98 ? -6.515 -7.257 11.284 1.00 94.00 98 GLY A N 1
ATOM 800 C CA . GLY A 1 98 ? -5.738 -8.481 11.097 1.00 94.00 98 GLY A CA 1
ATOM 801 C C . GLY A 1 98 ? -4.342 -8.181 10.542 1.00 94.00 98 GLY A C 1
ATOM 802 O O . GLY A 1 98 ? -3.615 -7.339 11.080 1.00 94.00 98 GLY A O 1
ATOM 803 N N . ASP A 1 99 ? -4.004 -8.842 9.436 1.00 94.38 99 ASP A N 1
ATOM 804 C CA . ASP A 1 99 ? -2.725 -8.672 8.741 1.00 94.38 99 ASP A CA 1
ATOM 805 C C . ASP A 1 99 ? -2.766 -7.594 7.644 1.00 94.38 99 ASP A C 1
ATOM 807 O O . ASP A 1 99 ? -1.753 -7.363 6.985 1.00 94.38 99 ASP A O 1
ATOM 811 N N . LEU A 1 100 ? -3.894 -6.899 7.442 1.00 97.38 100 LEU A N 1
ATOM 812 C CA . LEU A 1 100 ? -4.033 -5.890 6.389 1.00 97.38 100 LEU A CA 1
ATOM 813 C C . LEU A 1 100 ? -3.058 -4.728 6.584 1.00 97.38 100 LEU A C 1
ATOM 815 O O . LEU A 1 100 ? -2.988 -4.134 7.657 1.00 97.38 100 LEU A O 1
ATOM 819 N N . ILE A 1 101 ? -2.320 -4.337 5.549 1.00 97.94 101 ILE A N 1
ATOM 820 C CA . ILE A 1 101 ? -1.458 -3.145 5.583 1.00 97.94 101 ILE A CA 1
ATOM 821 C C . ILE A 1 101 ? -2.242 -1.840 5.407 1.00 97.94 101 ILE A C 1
ATOM 823 O O . ILE A 1 101 ? -1.736 -0.766 5.730 1.00 97.94 101 ILE A O 1
ATOM 827 N N . VAL A 1 102 ? -3.486 -1.943 4.943 1.00 98.38 102 VAL A N 1
ATOM 828 C CA . VAL A 1 102 ? -4.407 -0.839 4.681 1.00 98.38 102 VAL A CA 1
ATOM 829 C C . VAL A 1 102 ? -5.807 -1.208 5.165 1.00 98.38 102 VAL A C 1
ATOM 831 O O . VAL A 1 102 ? -6.255 -2.334 4.967 1.00 98.38 102 VAL A O 1
ATOM 834 N N . ARG A 1 103 ? -6.497 -0.280 5.829 1.00 98.12 103 ARG A N 1
ATOM 835 C CA . ARG A 1 103 ? -7.809 -0.541 6.422 1.00 98.12 103 ARG A CA 1
ATOM 836 C C . ARG A 1 103 ? -8.882 -0.522 5.341 1.00 98.12 103 ARG A C 1
ATOM 838 O O . ARG A 1 103 ? -9.061 0.485 4.662 1.00 98.12 103 ARG A O 1
ATOM 845 N N . ILE A 1 104 ? -9.612 -1.625 5.228 1.00 97.00 104 ILE A N 1
ATOM 846 C CA . ILE A 1 104 ? -10.723 -1.821 4.295 1.00 97.00 104 ILE A CA 1
ATOM 847 C C . ILE A 1 104 ? -11.917 -2.268 5.142 1.00 97.00 104 ILE A C 1
ATOM 849 O O . ILE A 1 104 ? -11.760 -3.166 5.962 1.00 97.00 104 ILE A O 1
ATOM 853 N N . GLU A 1 105 ? -13.075 -1.618 4.998 1.00 92.25 105 GLU A N 1
ATOM 854 C CA . GLU A 1 105 ? -14.245 -1.874 5.858 1.00 92.25 105 GLU A CA 1
ATOM 855 C C . GLU A 1 105 ? -14.802 -3.293 5.666 1.00 92.25 105 GLU A C 1
ATOM 857 O O . GLU A 1 105 ? -14.917 -4.038 6.633 1.00 92.25 105 GLU A O 1
ATOM 862 N N . ASP A 1 106 ? -15.047 -3.685 4.414 1.00 93.62 106 ASP A N 1
ATOM 863 C CA . ASP A 1 106 ? -15.543 -5.011 4.033 1.00 93.62 106 ASP A CA 1
ATOM 864 C C . ASP A 1 106 ? -14.669 -5.580 2.900 1.00 93.62 106 ASP A C 1
ATOM 866 O O . ASP A 1 106 ? -15.048 -5.516 1.723 1.00 93.62 106 ASP A O 1
ATOM 870 N N . PRO A 1 107 ? -13.455 -6.077 3.205 1.00 95.00 107 PRO A N 1
ATOM 871 C CA . PRO A 1 107 ? -12.553 -6.565 2.177 1.00 95.00 107 PRO A CA 1
ATOM 872 C C . PRO A 1 107 ? -13.126 -7.814 1.506 1.00 95.00 107 PRO A C 1
ATOM 874 O O . PRO A 1 107 ? -13.642 -8.734 2.142 1.00 95.00 107 PRO A O 1
ATOM 877 N N . THR A 1 108 ? -12.993 -7.876 0.185 1.00 93.38 108 THR A N 1
ATOM 878 C CA . THR A 1 108 ? -13.185 -9.136 -0.539 1.00 93.38 108 THR A CA 1
ATOM 879 C C . THR A 1 108 ? -12.074 -10.123 -0.179 1.00 93.38 108 THR A C 1
ATOM 881 O O . THR A 1 108 ? -10.972 -9.719 0.186 1.00 93.38 108 THR A O 1
ATOM 884 N N . HIS A 1 109 ? -12.312 -11.424 -0.366 1.00 90.19 109 HIS A N 1
ATOM 885 C CA . HIS A 1 109 ? -11.283 -12.442 -0.112 1.00 90.19 109 HIS A CA 1
ATOM 886 C C . HIS A 1 109 ? -9.980 -12.186 -0.891 1.00 90.19 109 HIS A C 1
ATOM 888 O O . HIS A 1 109 ? -8.883 -12.433 -0.405 1.00 90.19 109 HIS A O 1
ATOM 894 N N . GLU A 1 110 ? -10.094 -11.664 -2.110 1.00 89.88 110 GLU A N 1
ATOM 895 C CA . GLU A 1 110 ? -8.942 -11.283 -2.921 1.00 89.88 110 GLU A CA 1
ATOM 896 C C . GLU A 1 110 ? -8.169 -10.112 -2.298 1.00 89.88 110 GLU A C 1
ATOM 898 O O . GLU A 1 110 ? -6.944 -10.155 -2.214 1.00 89.88 110 GLU A O 1
ATOM 903 N N . GLN A 1 111 ? -8.872 -9.102 -1.787 1.00 94.44 111 GLN A N 1
ATOM 904 C CA . GLN A 1 111 ? -8.253 -7.979 -1.088 1.00 94.44 111 GLN A CA 1
ATOM 905 C C . GLN A 1 111 ? -7.588 -8.399 0.225 1.00 94.44 111 GLN A C 1
ATOM 907 O O . GLN A 1 111 ? -6.514 -7.891 0.530 1.00 94.44 111 GLN A O 1
ATOM 912 N N . GLU A 1 112 ? -8.166 -9.345 0.967 1.00 94.12 112 GLU A N 1
ATOM 913 C CA . GLU A 1 112 ? -7.533 -9.911 2.168 1.00 94.12 112 GLU A CA 1
ATOM 914 C C . GLU A 1 112 ? -6.188 -10.573 1.854 1.00 94.12 112 GLU A C 1
ATOM 916 O O . GLU A 1 112 ? -5.257 -10.491 2.649 1.00 94.12 112 GLU A O 1
ATOM 921 N N . LEU A 1 113 ? -6.072 -11.220 0.692 1.00 91.31 113 LEU A N 1
ATOM 922 C CA . LEU A 1 113 ? -4.832 -11.862 0.260 1.00 91.31 113 LEU A CA 1
ATOM 923 C C . LEU A 1 113 ? -3.819 -10.858 -0.295 1.00 91.31 113 LEU A C 1
ATOM 925 O O . LEU A 1 113 ? -2.622 -11.006 -0.062 1.00 91.31 113 LEU A O 1
ATOM 929 N N . ILE A 1 114 ? -4.288 -9.871 -1.062 1.00 94.31 114 ILE A N 1
ATOM 930 C CA . ILE A 1 114 ? -3.420 -8.932 -1.778 1.00 94.31 114 ILE A CA 1
ATOM 931 C C . ILE A 1 114 ? -2.913 -7.824 -0.869 1.00 94.31 114 ILE A C 1
ATOM 933 O O . ILE A 1 114 ? -1.779 -7.415 -1.050 1.00 94.31 114 ILE A O 1
ATOM 937 N N . TRP A 1 115 ? -3.728 -7.345 0.072 1.00 97.00 115 TRP A N 1
ATOM 938 C CA . TRP A 1 115 ? -3.443 -6.162 0.889 1.00 97.00 115 TRP A CA 1
ATOM 939 C C . TRP A 1 115 ? -3.050 -6.495 2.330 1.00 97.00 115 TRP A C 1
ATOM 941 O O . TRP A 1 115 ? -3.094 -5.621 3.197 1.00 97.00 115 TRP A O 1
ATOM 95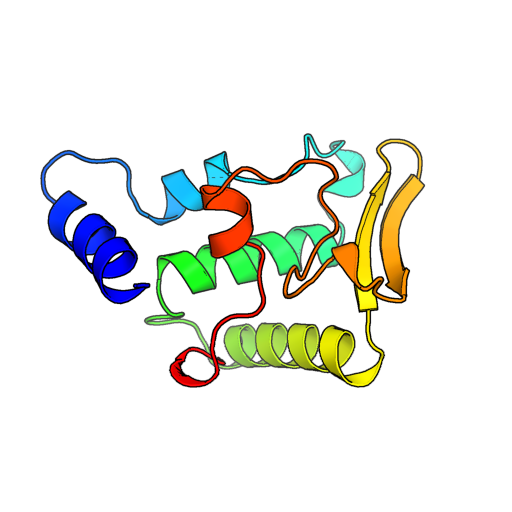1 N N . ALA A 1 116 ? -2.680 -7.744 2.600 1.00 96.06 116 ALA A N 1
ATOM 952 C CA . ALA A 1 116 ? -2.078 -8.171 3.858 1.00 96.06 116 ALA A CA 1
ATOM 953 C C . ALA A 1 116 ? -0.551 -8.106 3.799 1.00 96.06 116 ALA A C 1
ATOM 955 O O . ALA A 1 116 ? 0.040 -8.105 2.720 1.00 96.06 116 ALA A O 1
ATOM 956 N N . PHE A 1 117 ? 0.113 -8.083 4.956 1.00 94.38 117 PHE A N 1
ATOM 957 C CA . PHE A 1 117 ? 1.561 -8.274 4.990 1.00 94.38 117 PHE A CA 1
ATOM 958 C C . PHE A 1 117 ? 1.940 -9.541 4.211 1.00 94.38 117 PHE A C 1
ATOM 960 O O . PHE A 1 117 ? 1.295 -10.581 4.385 1.00 94.38 117 PHE A O 1
ATOM 967 N N . PRO A 1 118 ? 2.982 -9.487 3.358 1.00 88.81 118 PRO A N 1
ATOM 968 C CA . PRO A 1 118 ? 3.465 -10.698 2.726 1.00 88.81 118 PRO A CA 1
ATOM 969 C C . PRO A 1 118 ? 3.958 -11.661 3.817 1.00 88.81 118 PRO A C 1
ATOM 971 O O . PRO A 1 118 ? 4.512 -11.217 4.824 1.00 88.81 118 PRO A O 1
ATOM 974 N N . PRO A 1 119 ? 3.787 -12.977 3.636 1.00 78.81 119 PRO A N 1
ATOM 975 C CA . PRO A 1 119 ? 4.354 -13.950 4.560 1.00 78.81 119 PRO A CA 1
ATOM 976 C C . PRO A 1 119 ? 5.878 -13.863 4.571 1.00 78.81 119 PRO A C 1
ATOM 978 O O . PRO A 1 119 ? 6.477 -13.475 3.571 1.00 78.81 119 PRO A O 1
ATOM 981 N N . ASP A 1 120 ? 6.499 -14.315 5.662 1.00 76.00 120 ASP A N 1
ATOM 982 C CA . ASP A 1 120 ? 7.946 -14.193 5.901 1.00 76.00 120 ASP A CA 1
ATOM 983 C C . ASP A 1 120 ? 8.825 -14.689 4.737 1.00 76.00 120 ASP A C 1
ATOM 985 O O . ASP A 1 120 ? 9.875 -14.115 4.458 1.00 76.00 120 ASP A O 1
ATOM 989 N N . GLU A 1 121 ? 8.385 -15.732 4.027 1.00 66.62 121 GLU A N 1
ATOM 990 C CA . GLU A 1 121 ? 9.075 -16.301 2.855 1.00 66.62 121 GLU A CA 1
ATOM 991 C C . GLU A 1 121 ? 9.128 -15.347 1.650 1.00 66.62 121 GLU A C 1
ATOM 993 O O . GLU A 1 121 ? 9.965 -15.507 0.762 1.00 66.62 121 GLU A O 1
ATOM 998 N N . LEU A 1 122 ? 8.213 -14.381 1.608 1.00 64.69 122 LEU A N 1
ATOM 999 C CA . LEU A 1 122 ? 8.071 -13.366 0.575 1.00 64.69 122 LEU A CA 1
ATOM 1000 C C . LEU A 1 122 ? 8.484 -11.981 1.076 1.00 64.69 122 LEU A C 1
ATOM 1002 O O . LEU A 1 122 ? 8.314 -11.022 0.341 1.00 64.69 122 LEU A O 1
ATOM 1006 N N . THR A 1 123 ? 9.009 -11.815 2.288 1.00 72.00 123 THR A N 1
ATOM 1007 C CA . THR A 1 123 ? 9.466 -10.491 2.728 1.00 72.00 123 THR A CA 1
ATOM 1008 C C . THR A 1 123 ? 10.636 -10.021 1.835 1.00 72.00 123 THR A C 1
ATOM 1010 O O . THR A 1 123 ? 11.590 -10.782 1.661 1.00 72.00 123 THR A O 1
ATOM 1013 N N . PRO A 1 124 ? 10.562 -8.816 1.225 1.00 68.25 124 PRO A N 1
ATOM 1014 C CA . PRO A 1 124 ? 11.495 -8.357 0.187 1.00 68.25 124 PRO A CA 1
ATOM 1015 C C . PRO A 1 124 ? 12.952 -8.222 0.621 1.00 68.25 124 PRO A C 1
ATOM 1017 O O . PRO A 1 124 ? 13.221 -7.987 1.814 1.00 68.25 124 PRO A O 1
#

Solvent-accessible surface area (backbone atoms only — not comparable to full-atom values): 7399 Å² total; per-residue (Å²): 119,66,66,54,58,55,46,52,54,61,67,26,78,83,86,48,81,51,45,55,55,52,46,62,70,53,52,92,68,88,73,49,80,87,48,60,81,35,70,67,53,49,51,49,52,50,47,31,49,28,71,51,52,75,48,67,91,56,55,67,69,60,38,50,51,53,42,52,52,51,47,53,29,62,76,69,42,36,21,34,40,77,39,92,88,79,34,75,50,70,43,75,59,52,84,87,46,68,61,34,51,47,68,62,96,79,64,49,75,66,39,57,67,57,42,24,63,68,56,81,95,62,56,104

Nearest PDB structures (foldseek):
  7tz1-assembly1_A  TM=8.474E-01  e=1.167E-08  Mycobacterium phage TipsytheTRex

Mean predicted aligned error: 5.99 Å

pLDDT: mean 87.79, std 14.93, range [49.56, 98.5]

Foldseek 3Di:
DVVVVVVVQVVCVPPHDHQLVVLVVLPQDDADPVQCPDPVVVLLSLLLVCLRPLCVPPDPVSLVSNLVLVCVCVVQQKAWEQDNVPHIDIDHDDVVCPQFNHDHPDHDPSNVSRRGDDPPVSRD

Secondary structure (DSSP, 8-state):
-HHHHHHHHHHGGGTS--HHHHHHHT-S----GGGTTSHHHHHHHHHHHHHHHTTTT--HHHHHHHHHHHHHHHHTTEEEEEETTTEEEEEEPPGGGTTBSB--SS--HHHHHHSBPPPGGG--

Radius of gyration: 14.45 Å; Cα contacts (8 Å, |Δi|>4): 115; chains: 1; bounding box: 33×38×38 Å

Sequence (124 aa):
MMQRFFADIEAARANSPKPLDIVRSSFPFDVQPDHQADAFHYALHEHGDFIATGGRDWPEDRRRGLRSFYAMLGQESLVITYDPRQGWGHEQRQRADGDLIVRIEDPTHEQELIWAFPPDELTP